Protein AF-A0A522UQ78-F1 (afdb_monomer)

Secondary structure (DSSP, 8-state):
-HHHHHHHHHHHHHHHHHHHTTSSEEEEEEE-TTSPEEEEEEEHHHHHHHHHHHHHHHHHHHHHHHHHHHHHHHHHHHHHHHHHHHHHHHHHHHHHHHHHHHHHHHHHHHHHHHHHHHHTTTHHHHHHHHSS---------------

Structure (mmCIF, N/CA/C/O backbone):
data_AF-A0A522UQ78-F1
#
_entry.id   AF-A0A522UQ78-F1
#
loop_
_atom_site.group_PDB
_atom_site.id
_atom_site.type_symbol
_atom_site.label_atom_id
_atom_site.label_alt_id
_atom_site.label_comp_id
_atom_site.label_asym_id
_atom_site.label_entity_id
_atom_site.label_seq_id
_atom_site.pdbx_PDB_ins_code
_atom_site.Cartn_x
_atom_site.Cartn_y
_atom_site.Cartn_z
_atom_site.occupancy
_atom_site.B_iso_or_equiv
_atom_site.auth_seq_id
_atom_site.auth_comp_id
_atom_site.auth_asym_id
_atom_site.auth_atom_id
_atom_site.pdbx_PDB_model_num
ATOM 1 N N . MET A 1 1 ? 17.884 27.390 -7.243 1.00 61.00 1 MET A N 1
ATOM 2 C CA . MET A 1 1 ? 17.919 27.488 -8.727 1.00 61.00 1 MET A CA 1
ATOM 3 C C . MET A 1 1 ? 19.237 27.032 -9.379 1.00 61.00 1 MET A C 1
ATOM 5 O O . MET A 1 1 ? 19.204 26.612 -10.528 1.00 61.00 1 MET A O 1
ATOM 9 N N . GLN A 1 2 ? 20.389 27.053 -8.693 1.00 69.00 2 GLN A N 1
ATOM 10 C CA . GLN A 1 2 ? 21.684 26.655 -9.286 1.00 69.00 2 GLN A CA 1
ATOM 11 C C . GLN A 1 2 ? 21.831 25.139 -9.552 1.00 69.00 2 GLN A C 1
ATOM 13 O O . GLN A 1 2 ? 22.419 24.750 -10.559 1.00 69.00 2 GLN A O 1
ATOM 18 N N . MET A 1 3 ? 21.241 24.288 -8.702 1.00 68.81 3 MET A N 1
ATOM 19 C CA . MET A 1 3 ? 21.203 22.824 -8.885 1.00 68.81 3 MET A CA 1
ATOM 20 C C . MET A 1 3 ? 20.495 22.410 -10.187 1.00 68.81 3 MET A C 1
ATOM 22 O O . MET A 1 3 ? 21.019 21.595 -10.940 1.00 68.81 3 MET A O 1
ATOM 26 N N . LEU A 1 4 ? 19.355 23.039 -10.506 1.00 74.69 4 LEU A N 1
ATOM 27 C CA . LEU A 1 4 ? 18.611 22.75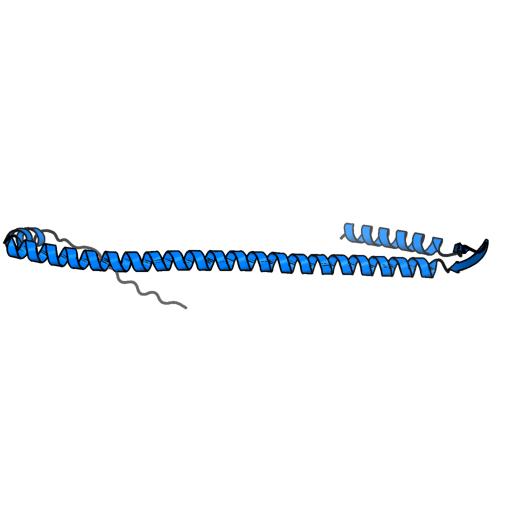3 -11.738 1.00 74.69 4 LEU A CA 1
ATOM 28 C C . LEU A 1 4 ? 19.424 23.115 -12.992 1.00 74.69 4 LEU A C 1
ATOM 30 O O . LEU A 1 4 ? 19.488 22.332 -13.932 1.00 74.69 4 LEU A O 1
ATOM 34 N N . ARG A 1 5 ? 20.110 24.269 -12.991 1.00 75.88 5 ARG A N 1
ATOM 35 C CA . ARG A 1 5 ? 20.977 24.684 -14.111 1.00 75.88 5 ARG A CA 1
ATOM 36 C C . ARG A 1 5 ? 22.130 23.709 -14.354 1.00 75.88 5 ARG A C 1
ATOM 38 O O . ARG A 1 5 ? 22.433 23.428 -15.509 1.00 75.88 5 ARG A O 1
ATOM 45 N N . ARG A 1 6 ? 22.746 23.170 -13.294 1.00 74.62 6 ARG A N 1
ATOM 46 C CA . ARG A 1 6 ? 23.807 22.154 -13.419 1.00 74.62 6 ARG A CA 1
ATOM 47 C C . ARG A 1 6 ? 23.286 20.846 -14.011 1.00 74.62 6 ARG A C 1
ATOM 49 O O . ARG A 1 6 ? 23.949 20.285 -14.876 1.00 74.62 6 ARG A O 1
ATOM 56 N N . LEU A 1 7 ? 22.093 20.407 -13.608 1.00 77.88 7 LEU A N 1
ATOM 57 C CA . LEU A 1 7 ? 21.449 19.219 -14.177 1.00 77.88 7 LEU A CA 1
ATOM 58 C C . LEU A 1 7 ? 21.120 19.404 -15.664 1.00 77.88 7 LEU A C 1
ATOM 60 O O . LEU A 1 7 ? 21.446 18.537 -16.468 1.00 77.88 7 LEU A O 1
ATOM 64 N N . PHE A 1 8 ? 20.566 20.556 -16.051 1.00 77.38 8 PHE A N 1
ATOM 65 C CA . PHE A 1 8 ? 20.275 20.863 -17.455 1.00 77.38 8 PHE A CA 1
ATOM 66 C C . PHE A 1 8 ? 21.537 20.964 -18.320 1.00 77.38 8 PHE A C 1
ATOM 68 O O . PHE A 1 8 ? 21.542 20.471 -19.442 1.00 77.38 8 PHE A O 1
ATOM 75 N N . HIS A 1 9 ? 22.623 21.555 -17.813 1.00 75.62 9 HIS A N 1
ATOM 76 C CA . HIS A 1 9 ? 23.906 21.573 -18.524 1.00 75.62 9 HIS A CA 1
ATOM 77 C C . HIS A 1 9 ? 24.543 20.189 -18.634 1.00 75.62 9 HIS A C 1
ATOM 79 O O . HIS A 1 9 ? 25.062 19.852 -19.696 1.00 75.62 9 HIS A O 1
ATOM 85 N N . GLY A 1 10 ? 24.469 19.371 -17.581 1.00 75.75 10 GLY A N 1
ATOM 86 C CA . GLY A 1 10 ? 24.909 17.978 -17.635 1.00 75.75 10 GLY A CA 1
ATOM 87 C C . GLY A 1 10 ? 24.136 17.193 -18.693 1.00 75.75 10 GLY A C 1
ATOM 88 O O . GLY A 1 10 ? 24.744 16.532 -19.530 1.00 75.75 10 GLY A O 1
ATOM 89 N N . LEU A 1 11 ? 22.810 17.349 -18.722 1.00 77.56 11 LEU A N 1
ATOM 90 C CA . LEU A 1 11 ? 21.935 16.709 -19.702 1.00 77.56 11 LEU A CA 1
ATOM 91 C C . LEU A 1 11 ? 22.205 17.201 -21.133 1.00 77.56 11 LEU A C 1
ATOM 93 O O . LEU A 1 11 ? 22.210 16.402 -22.064 1.00 77.56 11 LEU A O 1
ATOM 97 N N . TRP A 1 12 ? 22.488 18.495 -21.310 1.00 75.88 12 TRP A N 1
ATOM 98 C CA . TRP A 1 12 ? 22.840 19.084 -22.604 1.00 75.88 12 TRP A CA 1
ATOM 99 C C . TRP A 1 12 ? 24.198 18.593 -23.118 1.00 75.88 12 TRP A C 1
ATOM 101 O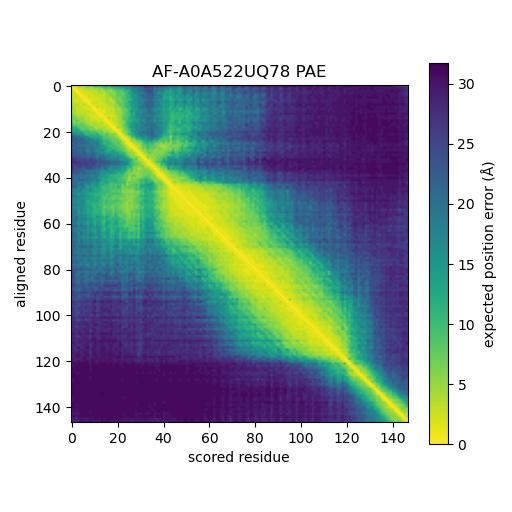 O . TRP A 1 12 ? 24.322 18.219 -24.283 1.00 75.88 12 TRP A O 1
ATOM 111 N N . MET A 1 13 ? 25.212 18.533 -22.251 1.00 74.88 13 MET A N 1
ATOM 112 C CA . MET A 1 13 ? 26.535 18.002 -22.594 1.00 74.88 13 MET A CA 1
ATOM 113 C C . MET A 1 13 ? 26.464 16.512 -22.925 1.00 74.88 13 MET A C 1
ATOM 115 O O . MET A 1 13 ? 27.043 16.089 -23.921 1.00 74.88 13 MET A O 1
ATOM 119 N N . LEU A 1 14 ? 25.691 15.734 -22.161 1.00 71.12 14 LEU A N 1
ATOM 120 C CA . LEU A 1 14 ? 25.405 14.330 -22.463 1.00 71.12 14 LEU A CA 1
ATOM 121 C C . LEU A 1 14 ? 24.679 14.182 -23.802 1.00 71.12 14 LEU A C 1
ATOM 123 O O . LEU A 1 14 ? 25.106 13.383 -24.625 1.00 71.12 14 LEU A O 1
ATOM 127 N N . GLY A 1 15 ? 23.644 14.981 -24.069 1.00 68.12 15 GLY A N 1
ATOM 128 C CA . GLY A 1 15 ? 22.923 14.970 -25.346 1.00 68.12 15 GLY A CA 1
ATOM 129 C C . GLY A 1 15 ? 23.786 15.385 -26.542 1.00 68.12 15 GLY A C 1
ATOM 130 O O . GLY A 1 15 ? 23.604 14.860 -27.638 1.00 68.12 15 GLY A O 1
ATOM 131 N N . SER A 1 16 ? 24.765 16.268 -26.333 1.00 68.38 16 SER A N 1
ATOM 132 C CA . SER A 1 16 ? 25.728 16.700 -27.353 1.00 68.38 16 SER A CA 1
ATOM 133 C C . SER A 1 16 ? 26.805 15.644 -27.632 1.00 68.38 16 SER A C 1
ATOM 135 O O . SER A 1 16 ? 27.055 15.324 -28.793 1.00 68.38 16 SER A O 1
ATOM 137 N N . LEU A 1 17 ? 27.385 15.027 -26.594 1.00 64.94 17 LEU A N 1
ATOM 138 C CA . LEU A 1 17 ? 28.342 13.911 -26.720 1.00 64.94 17 LEU A CA 1
ATOM 139 C C . LEU A 1 17 ? 27.673 12.696 -27.387 1.00 64.94 17 LEU A C 1
ATOM 141 O O . LEU A 1 17 ? 28.177 12.125 -28.353 1.00 64.94 17 LEU A O 1
ATOM 145 N N . ILE A 1 18 ? 26.471 12.426 -26.878 1.00 64.62 18 ILE A N 1
ATOM 146 C CA . ILE A 1 18 ? 25.274 11.892 -27.511 1.00 64.62 18 ILE A CA 1
ATOM 147 C C . ILE A 1 18 ? 25.283 11.934 -29.052 1.00 64.62 18 ILE A C 1
ATOM 149 O O . ILE A 1 18 ? 25.710 11.023 -29.762 1.00 64.62 18 ILE A O 1
ATOM 153 N N . GLY A 1 19 ? 24.868 13.119 -29.524 1.00 63.09 19 GLY A N 1
ATOM 154 C CA . GLY A 1 19 ? 24.778 13.640 -30.886 1.00 63.09 19 GLY A CA 1
ATOM 155 C C . GLY A 1 19 ? 26.031 13.462 -31.739 1.00 63.09 19 GLY A C 1
ATOM 156 O O . GLY A 1 19 ? 25.945 12.972 -32.867 1.00 63.09 19 GLY A O 1
ATOM 157 N N . ALA A 1 20 ? 27.190 13.838 -31.200 1.00 62.88 20 ALA A N 1
ATOM 158 C CA . ALA A 1 20 ? 28.475 13.797 -31.892 1.00 62.88 20 ALA A CA 1
ATOM 159 C C . ALA A 1 20 ? 28.920 12.358 -32.208 1.00 62.88 20 ALA A C 1
ATOM 161 O O . ALA A 1 20 ? 29.475 12.102 -33.277 1.00 62.88 20 ALA A O 1
ATOM 162 N N . GLY A 1 21 ? 28.597 11.395 -31.337 1.00 56.75 21 GLY A N 1
ATOM 163 C CA . GLY A 1 21 ? 28.871 9.973 -31.550 1.00 56.75 21 GLY A CA 1
ATOM 164 C C . GLY A 1 21 ? 27.996 9.303 -32.622 1.00 56.75 21 GLY A C 1
ATOM 165 O O . GLY A 1 21 ? 28.324 8.210 -33.082 1.00 56.75 21 GLY A O 1
ATOM 166 N N . PHE A 1 22 ? 26.898 9.914 -33.079 1.00 57.69 22 PHE A N 1
ATOM 167 C CA . PHE A 1 22 ? 25.956 9.276 -34.021 1.00 57.69 22 PHE A CA 1
ATOM 168 C C . PHE A 1 22 ? 26.358 9.286 -35.487 1.00 57.69 22 PHE A C 1
ATOM 170 O O . PHE A 1 22 ? 25.609 8.781 -36.32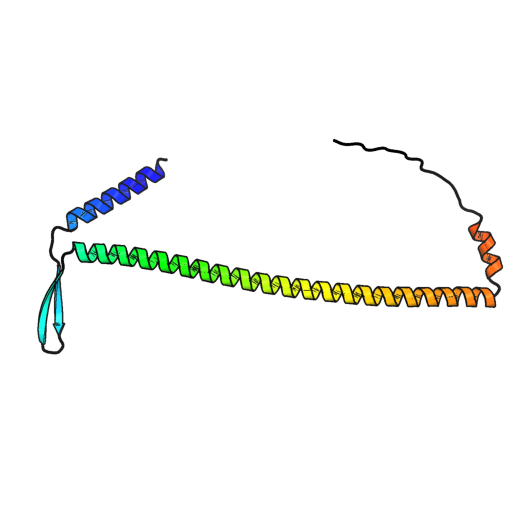5 1.00 57.69 22 PHE A O 1
ATOM 177 N N . ARG A 1 23 ? 27.513 9.847 -35.835 1.00 56.97 23 ARG A N 1
ATOM 178 C CA . ARG A 1 23 ? 27.945 9.979 -37.230 1.00 56.97 23 ARG A CA 1
ATOM 179 C C . ARG A 1 23 ? 28.582 8.699 -37.804 1.00 56.97 23 ARG A C 1
ATOM 181 O O . ARG A 1 23 ? 29.437 8.789 -38.673 1.00 56.97 23 ARG A O 1
ATOM 188 N N . GLY A 1 24 ? 28.169 7.521 -37.326 1.00 58.81 24 GLY A N 1
ATOM 189 C CA . GLY A 1 24 ? 28.700 6.216 -37.737 1.00 58.81 2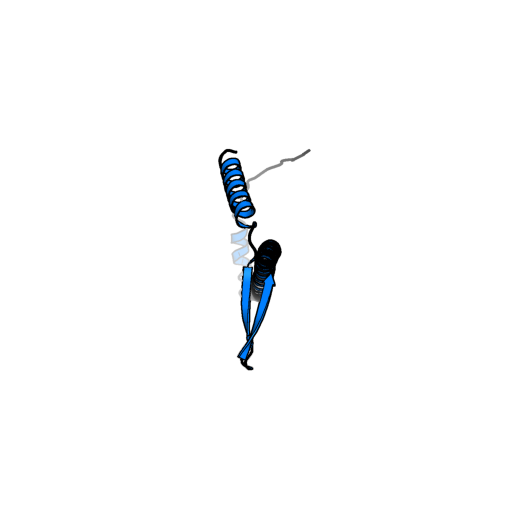4 GLY A CA 1
ATOM 190 C C . GLY A 1 24 ? 27.617 5.141 -37.879 1.00 58.81 24 GLY A C 1
ATOM 191 O O . GLY A 1 24 ? 26.587 5.188 -37.203 1.00 58.81 24 GLY A O 1
ATOM 192 N N . VAL A 1 25 ? 27.858 4.178 -38.770 1.00 61.25 25 VAL A N 1
ATOM 193 C CA . VAL A 1 25 ? 27.008 3.000 -39.013 1.00 61.25 25 VAL A CA 1
ATOM 194 C C . VAL A 1 25 ? 27.545 1.830 -38.189 1.00 61.25 25 VAL A C 1
ATOM 196 O O . VAL A 1 25 ? 28.753 1.605 -38.167 1.00 61.25 25 VAL A O 1
ATOM 199 N N . ILE A 1 26 ? 26.666 1.098 -37.499 1.00 63.97 26 ILE A N 1
ATOM 200 C CA . ILE A 1 26 ? 27.047 -0.112 -36.759 1.00 63.97 26 ILE A CA 1
ATOM 201 C C . ILE A 1 26 ? 26.694 -1.314 -37.632 1.00 63.97 26 ILE A C 1
ATOM 203 O O . ILE A 1 26 ? 25.540 -1.478 -38.030 1.00 63.97 26 ILE A O 1
ATOM 207 N N . THR A 1 27 ? 27.699 -2.135 -37.932 1.00 62.09 27 THR A N 1
ATOM 20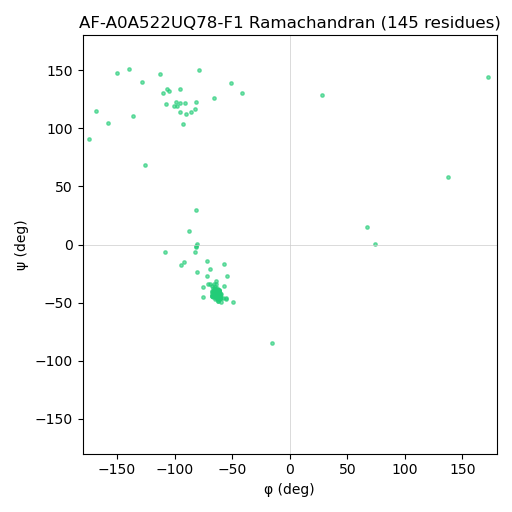8 C CA . THR A 1 27 ? 27.515 -3.391 -38.666 1.00 62.09 27 THR A CA 1
ATOM 209 C C . THR A 1 27 ? 27.394 -4.510 -37.646 1.00 62.09 27 THR A C 1
ATOM 211 O O . THR A 1 27 ? 28.346 -4.782 -36.917 1.00 62.09 27 THR A O 1
ATOM 214 N N . ILE A 1 28 ? 26.226 -5.139 -37.570 1.00 66.00 28 ILE A N 1
ATOM 215 C CA . ILE A 1 28 ? 26.016 -6.323 -36.737 1.00 66.00 28 ILE A CA 1
ATOM 216 C C . ILE A 1 28 ? 26.148 -7.536 -37.656 1.00 66.00 28 ILE A C 1
ATOM 218 O O . ILE A 1 28 ? 25.402 -7.666 -38.628 1.00 66.00 28 ILE A O 1
ATOM 222 N N . MET A 1 29 ? 27.122 -8.400 -37.372 1.00 63.50 29 MET A N 1
ATOM 223 C CA . MET A 1 29 ? 27.257 -9.687 -38.051 1.00 63.50 29 MET A CA 1
ATOM 224 C C . MET A 1 29 ? 26.473 -10.732 -37.266 1.00 63.50 29 MET A C 1
ATOM 226 O O . MET A 1 29 ? 26.846 -11.071 -36.144 1.00 63.50 29 MET A O 1
ATOM 230 N N . ALA A 1 30 ? 25.390 -11.235 -37.850 1.00 72.25 30 ALA A N 1
ATOM 231 C CA . ALA A 1 30 ? 24.694 -12.398 -37.323 1.00 72.25 30 ALA A CA 1
ATOM 232 C C . ALA A 1 30 ? 25.214 -13.645 -38.050 1.00 72.25 30 ALA A C 1
ATOM 234 O O . ALA A 1 30 ? 25.159 -13.730 -39.282 1.00 72.25 30 ALA A O 1
ATOM 235 N N . PHE A 1 31 ? 25.743 -14.600 -37.285 1.00 60.84 31 PHE A N 1
ATOM 236 C CA . PHE A 1 31 ? 26.087 -15.923 -37.791 1.00 60.84 31 PHE A CA 1
ATOM 237 C C . PHE A 1 31 ? 24.842 -16.797 -37.720 1.00 60.84 31 PHE A C 1
ATOM 239 O O . PHE A 1 31 ? 24.333 -17.080 -36.639 1.00 60.84 31 PHE A O 1
ATOM 246 N N . THR A 1 32 ? 24.332 -17.190 -38.883 1.00 68.38 32 THR A N 1
ATOM 247 C CA . THR A 1 32 ? 23.267 -18.192 -38.959 1.00 68.38 32 THR A CA 1
ATOM 248 C C . THR A 1 32 ? 23.879 -19.584 -38.786 1.00 68.38 32 THR A C 1
ATOM 250 O O . THR A 1 32 ? 25.024 -19.803 -39.188 1.00 68.38 32 THR A O 1
ATOM 253 N N . GLU A 1 33 ? 23.128 -20.537 -38.226 1.00 63.16 33 GLU A N 1
ATOM 254 C CA . GLU A 1 33 ? 23.597 -21.919 -37.999 1.00 63.16 33 GLU A CA 1
ATOM 255 C C . GLU A 1 33 ? 24.068 -22.627 -39.290 1.00 63.16 33 GLU A C 1
ATOM 257 O O . GLU A 1 33 ? 24.828 -23.586 -39.229 1.00 63.16 33 GLU A O 1
ATOM 262 N N . GLY A 1 34 ? 23.701 -22.114 -40.473 1.00 64.88 34 GLY A N 1
ATOM 263 C CA . GLY A 1 34 ? 24.159 -22.598 -41.781 1.00 64.88 34 GLY A CA 1
ATOM 264 C C . GLY A 1 34 ? 25.474 -21.992 -42.299 1.00 64.88 34 GLY A C 1
ATOM 265 O O . GLY A 1 34 ? 25.762 -22.115 -43.488 1.00 64.88 34 GLY A O 1
ATOM 266 N N . GLY A 1 35 ? 26.246 -21.270 -41.477 1.00 60.78 35 GLY A N 1
ATOM 267 C CA . GLY A 1 35 ? 27.551 -20.702 -41.861 1.00 60.78 35 GLY A CA 1
ATOM 268 C C . GLY A 1 35 ? 27.490 -19.478 -42.787 1.00 60.78 35 GLY A C 1
ATOM 269 O O . GLY A 1 35 ? 28.527 -18.915 -43.136 1.00 60.78 35 GLY A O 1
ATOM 270 N N . ARG A 1 36 ? 26.290 -19.016 -43.164 1.00 51.19 36 ARG A N 1
ATOM 271 C CA . ARG A 1 36 ? 26.104 -17.738 -43.865 1.00 51.19 36 ARG A CA 1
ATOM 272 C C . ARG A 1 36 ? 26.116 -16.592 -42.861 1.00 51.19 36 ARG A C 1
ATOM 274 O O . ARG A 1 36 ? 25.297 -16.559 -41.940 1.00 51.19 36 ARG A O 1
ATOM 281 N N . THR A 1 37 ? 27.031 -15.650 -43.065 1.00 63.12 37 THR A N 1
ATOM 282 C CA . THR A 1 37 ? 27.073 -14.378 -42.346 1.00 63.12 37 THR A CA 1
ATOM 283 C C . THR A 1 37 ? 26.102 -13.407 -43.002 1.00 63.12 37 THR A C 1
ATOM 285 O O . THR A 1 37 ? 26.251 -13.047 -44.169 1.00 63.12 37 THR A O 1
ATOM 288 N N . GLN A 1 38 ? 25.081 -12.982 -42.261 1.00 63.78 38 GLN A N 1
ATOM 289 C CA . GLN A 1 38 ? 24.197 -11.913 -42.709 1.00 63.78 38 GLN A CA 1
ATOM 290 C C . GLN A 1 38 ? 24.617 -10.622 -42.010 1.00 63.78 38 GLN A C 1
ATOM 292 O O . GLN A 1 38 ? 24.649 -10.540 -40.780 1.00 63.78 38 GLN A O 1
ATOM 297 N N . GLN A 1 39 ? 25.011 -9.629 -42.807 1.00 65.69 39 GLN A N 1
ATOM 298 C CA . GLN A 1 39 ? 25.406 -8.317 -42.310 1.00 65.69 39 GLN A CA 1
ATOM 299 C C . GLN A 1 39 ? 24.181 -7.409 -42.278 1.00 65.69 39 GLN A C 1
ATOM 301 O O . GLN A 1 39 ? 23.544 -7.179 -43.306 1.00 65.69 39 GLN A O 1
ATOM 306 N N . PHE A 1 40 ? 23.863 -6.881 -41.099 1.00 68.38 40 PHE A N 1
ATOM 307 C CA . PHE A 1 40 ? 22.818 -5.881 -40.931 1.00 68.38 40 PHE A CA 1
ATOM 308 C C . PHE A 1 40 ? 23.458 -4.527 -40.643 1.00 68.38 40 PHE A C 1
ATOM 310 O O . PHE A 1 40 ? 24.182 -4.358 -39.657 1.00 68.38 40 PHE A O 1
ATOM 317 N N . TYR A 1 41 ? 23.175 -3.555 -41.508 1.00 62.81 41 TYR A N 1
ATOM 318 C CA . TYR A 1 41 ? 23.562 -2.164 -41.306 1.00 62.81 41 TYR A CA 1
ATOM 319 C C . TYR A 1 41 ? 22.416 -1.436 -40.617 1.00 62.81 41 TYR A C 1
ATOM 321 O O . TYR A 1 41 ? 21.404 -1.111 -41.236 1.00 62.81 41 TYR A O 1
ATOM 329 N N . LEU A 1 42 ? 22.568 -1.182 -39.321 1.00 66.56 42 LEU A N 1
ATOM 330 C CA . LEU A 1 42 ? 21.595 -0.418 -38.550 1.00 66.56 42 LEU A CA 1
ATOM 331 C C . LEU A 1 42 ? 22.143 0.980 -38.288 1.00 66.56 42 LEU A C 1
ATOM 333 O O . LEU A 1 42 ? 23.287 1.178 -37.867 1.00 66.56 42 LEU A O 1
ATOM 337 N N . SER A 1 43 ? 21.305 1.984 -38.544 1.00 72.62 43 SER A N 1
ATOM 338 C CA . SER A 1 43 ? 21.651 3.363 -38.224 1.00 72.62 43 SER A CA 1
ATOM 339 C C . SER A 1 43 ? 21.750 3.507 -36.710 1.00 72.62 43 SER A C 1
ATOM 341 O O . SER A 1 43 ? 20.790 3.221 -35.992 1.00 72.62 43 SER A O 1
ATOM 343 N N . ARG A 1 44 ? 22.879 4.015 -36.206 1.00 72.06 44 ARG A N 1
ATOM 344 C CA . ARG A 1 44 ? 23.101 4.231 -34.766 1.00 72.06 44 ARG A CA 1
ATOM 345 C C . ARG A 1 44 ? 21.998 5.090 -34.126 1.00 72.06 44 ARG A C 1
ATOM 347 O O . ARG A 1 44 ? 21.684 4.910 -32.954 1.00 72.06 44 ARG A O 1
ATOM 354 N N . ARG A 1 45 ? 21.348 5.956 -34.918 1.00 75.31 45 ARG A N 1
ATOM 355 C CA . ARG A 1 45 ? 20.178 6.754 -34.510 1.00 75.31 45 ARG A CA 1
ATOM 356 C C . ARG A 1 45 ? 18.989 5.883 -34.105 1.00 75.31 45 ARG A C 1
ATOM 358 O O . ARG A 1 45 ? 18.370 6.146 -33.083 1.00 75.31 45 ARG A O 1
ATOM 365 N N . THR A 1 46 ? 18.700 4.832 -34.872 1.00 79.62 46 THR A N 1
ATOM 366 C CA . THR A 1 46 ? 17.583 3.916 -34.584 1.00 79.62 46 THR A CA 1
ATOM 367 C C . THR A 1 46 ? 17.813 3.129 -33.297 1.00 79.62 46 THR A C 1
ATOM 369 O O . THR A 1 46 ? 16.890 2.985 -32.504 1.00 79.62 46 THR A O 1
ATOM 372 N N . ILE A 1 47 ? 19.060 2.726 -33.029 1.00 81.19 47 ILE A N 1
ATOM 373 C CA . ILE A 1 47 ? 19.433 2.006 -31.804 1.00 81.19 47 ILE A CA 1
ATOM 374 C C . ILE A 1 47 ? 19.231 2.887 -30.572 1.00 81.19 47 ILE A C 1
ATOM 376 O O . ILE A 1 47 ? 18.678 2.431 -29.575 1.00 81.19 47 ILE A O 1
ATOM 380 N N . VAL A 1 48 ? 19.632 4.160 -30.623 1.00 81.38 48 VAL A N 1
ATOM 381 C CA . VAL A 1 48 ? 19.447 5.030 -29.454 1.00 81.38 48 VAL A CA 1
ATOM 382 C C . VAL A 1 48 ? 18.006 5.479 -29.286 1.00 81.38 48 VAL A C 1
ATOM 384 O O . VAL A 1 48 ? 17.537 5.495 -28.154 1.00 81.38 48 VAL A O 1
ATOM 387 N N . LEU A 1 49 ? 17.269 5.753 -30.364 1.00 83.75 49 LEU A N 1
ATOM 388 C CA . LEU A 1 49 ? 15.826 5.984 -30.250 1.00 83.75 49 LEU A CA 1
ATOM 389 C C . LEU A 1 49 ? 15.130 4.775 -29.612 1.00 83.75 49 LEU A C 1
ATOM 391 O O . LEU A 1 49 ? 14.390 4.943 -28.648 1.00 83.75 49 LEU A O 1
ATOM 395 N N . SER A 1 50 ? 15.451 3.562 -30.070 1.00 85.06 50 SER A N 1
ATOM 396 C CA . SER A 1 50 ? 14.990 2.312 -29.459 1.00 85.06 50 SER A CA 1
ATOM 397 C C . SER A 1 50 ? 15.355 2.240 -27.976 1.00 85.06 50 SER A C 1
ATOM 399 O O . SER A 1 50 ? 14.503 1.931 -27.154 1.00 85.06 50 SER A O 1
ATOM 401 N N . CYS A 1 51 ? 16.597 2.560 -27.607 1.00 85.06 51 CYS A N 1
ATOM 402 C CA . CYS A 1 51 ? 17.053 2.521 -26.218 1.00 85.06 51 CYS A CA 1
ATOM 403 C C . CYS A 1 51 ? 16.327 3.542 -25.328 1.00 85.06 51 CYS A C 1
ATOM 405 O O . CYS A 1 51 ? 15.962 3.218 -24.202 1.00 85.06 51 CYS A O 1
ATOM 407 N N . ILE A 1 52 ? 16.090 4.761 -25.823 1.00 87.62 52 ILE A N 1
ATOM 408 C CA . ILE A 1 52 ? 15.341 5.801 -25.103 1.00 87.62 52 ILE A CA 1
ATOM 409 C C . ILE A 1 52 ? 13.898 5.348 -24.883 1.00 87.62 52 ILE A C 1
ATOM 411 O O . ILE A 1 52 ? 13.386 5.457 -23.770 1.00 87.62 52 ILE A O 1
ATOM 415 N N . VAL A 1 53 ? 13.259 4.799 -25.919 1.00 91.19 53 VAL A N 1
ATOM 416 C CA . VAL A 1 53 ? 11.905 4.241 -25.817 1.00 91.19 53 VAL A CA 1
ATOM 417 C C . VAL A 1 53 ? 11.876 3.095 -24.805 1.00 91.19 53 VAL A C 1
ATOM 419 O O . VAL A 1 53 ? 11.002 3.078 -23.941 1.00 91.19 53 VAL A O 1
ATOM 422 N N . LEU A 1 54 ? 12.858 2.189 -24.839 1.00 90.81 54 LEU A N 1
ATOM 423 C CA . LEU A 1 54 ? 12.955 1.071 -23.898 1.00 90.81 54 LEU A CA 1
ATOM 424 C C . LEU A 1 54 ? 13.097 1.552 -22.449 1.00 90.81 54 LEU A C 1
ATOM 426 O O . LEU A 1 54 ? 12.426 1.037 -21.557 1.00 90.81 54 LEU A O 1
ATOM 430 N N . LEU A 1 55 ? 13.939 2.561 -22.211 1.00 92.88 55 LEU A N 1
ATOM 431 C CA . LEU A 1 55 ? 14.118 3.161 -20.888 1.00 92.88 55 LEU A CA 1
ATOM 432 C C . LEU A 1 55 ? 12.832 3.827 -20.400 1.00 92.88 55 LEU A C 1
ATOM 434 O O . LEU A 1 55 ? 12.449 3.627 -19.250 1.00 92.88 55 LEU A O 1
ATOM 438 N N . GLY A 1 56 ? 12.140 4.565 -21.272 1.00 92.25 56 GLY A N 1
ATOM 439 C CA . GLY A 1 56 ? 10.851 5.178 -20.957 1.00 92.25 56 GLY A CA 1
ATOM 440 C C . GLY A 1 56 ? 9.789 4.140 -20.591 1.00 92.25 56 GLY A C 1
ATOM 441 O O . GLY A 1 56 ? 9.121 4.280 -19.569 1.00 92.25 56 GLY A O 1
ATOM 442 N N . LEU A 1 57 ? 9.684 3.063 -21.374 1.00 92.38 57 LEU A N 1
ATOM 443 C CA . LEU A 1 57 ? 8.766 1.954 -21.102 1.00 92.38 57 LEU A CA 1
ATOM 444 C C . LEU A 1 57 ? 9.108 1.237 -19.794 1.00 92.38 57 LEU A C 1
ATOM 446 O O . LEU A 1 57 ? 8.215 0.959 -18.999 1.00 92.38 57 LEU A O 1
ATOM 450 N N . THR A 1 58 ? 10.391 0.986 -19.533 1.00 91.94 58 THR A N 1
ATOM 451 C CA . THR A 1 58 ? 10.839 0.326 -18.298 1.00 91.94 58 THR A CA 1
ATOM 452 C C . THR A 1 58 ? 10.530 1.197 -17.081 1.00 91.94 58 THR A C 1
ATOM 454 O O . THR A 1 58 ? 9.928 0.726 -16.116 1.00 91.94 58 THR A O 1
ATOM 457 N N . ALA A 1 59 ? 10.858 2.490 -17.142 1.00 92.00 59 ALA A N 1
ATOM 458 C CA . ALA A 1 59 ? 10.545 3.440 -16.081 1.00 92.00 59 ALA A CA 1
ATOM 459 C C . ALA A 1 59 ? 9.028 3.527 -15.840 1.00 92.00 59 ALA A C 1
ATOM 461 O O . ALA A 1 59 ? 8.577 3.349 -14.710 1.00 92.00 59 ALA A O 1
ATOM 462 N N . GLY A 1 60 ? 8.224 3.696 -16.894 1.00 90.75 60 GLY A N 1
ATOM 463 C CA . GLY A 1 60 ? 6.762 3.729 -16.786 1.00 90.75 60 GLY A CA 1
ATOM 464 C C . GLY A 1 60 ? 6.175 2.439 -16.200 1.00 90.75 60 GLY A C 1
ATOM 465 O O . GLY A 1 60 ? 5.316 2.489 -15.316 1.00 90.75 60 GLY A O 1
ATOM 466 N N . SER A 1 61 ? 6.686 1.281 -16.624 1.00 91.94 61 SER A N 1
ATOM 467 C CA . SER A 1 61 ? 6.267 -0.025 -16.109 1.00 91.94 61 SER A CA 1
ATOM 468 C C . SER A 1 61 ? 6.582 -0.174 -14.622 1.00 91.94 61 SER A C 1
ATOM 470 O O . SER A 1 61 ? 5.722 -0.605 -13.858 1.00 91.94 61 SER A O 1
ATOM 472 N N . THR A 1 62 ? 7.787 0.203 -14.188 1.00 91.88 62 THR A N 1
ATOM 473 C CA . THR A 1 62 ? 8.174 0.106 -12.769 1.00 91.88 62 THR A CA 1
ATOM 474 C C . THR A 1 62 ? 7.314 0.998 -11.877 1.00 91.88 62 THR A C 1
ATOM 476 O O . THR A 1 62 ? 6.838 0.534 -10.844 1.00 91.88 62 THR A O 1
ATOM 479 N N . VAL A 1 63 ? 7.029 2.237 -12.292 1.00 91.94 63 VAL A N 1
ATOM 480 C CA . VAL A 1 63 ? 6.153 3.155 -11.543 1.00 91.94 63 VAL A CA 1
ATOM 481 C C . VAL A 1 63 ? 4.736 2.594 -11.428 1.00 91.94 63 VAL A C 1
ATOM 483 O O . VAL A 1 63 ? 4.155 2.600 -10.344 1.00 91.94 63 VAL A O 1
ATOM 486 N N . THR A 1 64 ? 4.193 2.065 -12.525 1.00 91.31 64 THR A N 1
ATOM 487 C CA . THR A 1 64 ? 2.844 1.479 -12.542 1.00 91.31 64 THR A CA 1
ATOM 488 C C . THR A 1 64 ? 2.757 0.265 -11.617 1.00 91.31 64 THR A C 1
ATOM 490 O O . THR A 1 64 ? 1.810 0.146 -10.840 1.00 91.31 64 THR A O 1
ATOM 493 N N . LEU A 1 65 ? 3.771 -0.604 -11.648 1.00 91.38 65 LEU A N 1
ATOM 494 C CA . LEU A 1 65 ? 3.842 -1.786 -10.794 1.00 91.38 65 LEU A CA 1
ATOM 495 C C . LEU A 1 65 ? 3.927 -1.405 -9.311 1.00 91.38 65 LEU A C 1
ATOM 497 O O . LEU A 1 65 ? 3.187 -1.946 -8.493 1.00 91.38 65 LEU A O 1
ATOM 501 N N . LEU A 1 66 ? 4.784 -0.441 -8.964 1.00 90.69 66 LEU A N 1
ATOM 502 C CA . LEU A 1 66 ? 4.921 0.048 -7.591 1.00 90.69 66 LEU A CA 1
ATOM 503 C C . LEU A 1 66 ? 3.614 0.647 -7.068 1.00 90.69 66 LEU A C 1
ATOM 505 O O . LEU A 1 66 ? 3.221 0.358 -5.940 1.00 90.69 66 LEU A O 1
ATOM 509 N N . ASN A 1 67 ? 2.917 1.432 -7.892 1.00 89.31 67 ASN A N 1
ATOM 510 C CA . ASN A 1 67 ? 1.637 2.022 -7.514 1.00 89.31 67 ASN A CA 1
ATOM 511 C C . ASN A 1 67 ? 0.563 0.946 -7.273 1.00 89.31 67 ASN A C 1
ATOM 513 O O . ASN A 1 67 ? -0.182 1.008 -6.296 1.00 89.31 67 ASN A O 1
ATOM 517 N N . LEU A 1 68 ? 0.524 -0.091 -8.115 1.00 88.44 68 LEU A N 1
ATOM 518 C CA . LEU A 1 68 ? -0.397 -1.215 -7.945 1.00 88.44 68 LEU A CA 1
ATOM 519 C C . LEU A 1 68 ? -0.125 -1.983 -6.641 1.00 88.44 68 LEU A C 1
ATOM 521 O O . LEU A 1 68 ? -1.056 -2.287 -5.894 1.00 88.44 68 LEU A O 1
ATOM 525 N N . VAL A 1 69 ? 1.148 -2.256 -6.340 1.00 87.69 69 VAL A N 1
ATOM 526 C CA . VAL A 1 69 ? 1.564 -2.934 -5.101 1.00 87.69 69 VAL A CA 1
ATOM 527 C C . VAL A 1 69 ? 1.212 -2.098 -3.871 1.00 87.69 69 VAL A C 1
ATOM 529 O O . VAL A 1 69 ? 0.691 -2.636 -2.895 1.00 87.69 69 VAL A O 1
ATOM 532 N N . GLN A 1 70 ? 1.436 -0.783 -3.915 1.00 86.06 70 GLN A N 1
ATOM 533 C CA . GLN A 1 70 ? 1.039 0.115 -2.831 1.00 86.06 70 GLN A CA 1
ATOM 534 C C . GLN A 1 70 ? -0.475 0.094 -2.613 1.00 86.06 70 GLN A C 1
ATOM 536 O O . GLN A 1 70 ? -0.917 -0.063 -1.476 1.00 86.06 70 GLN A O 1
ATOM 541 N N . GLY A 1 71 ? -1.272 0.174 -3.681 1.00 85.38 71 GLY A N 1
ATOM 542 C CA . GLY A 1 71 ? -2.730 0.075 -3.595 1.00 85.38 71 GLY A CA 1
ATOM 543 C C . GLY A 1 71 ? -3.193 -1.214 -2.908 1.00 85.38 71 GLY A C 1
ATOM 544 O O . GLY A 1 71 ? -4.008 -1.166 -1.986 1.00 85.38 71 GLY A O 1
ATOM 545 N N . GLN A 1 72 ? -2.611 -2.356 -3.283 1.00 84.75 72 GLN A N 1
ATOM 546 C CA . GLN A 1 72 ? -2.899 -3.656 -2.661 1.00 84.75 72 GLN A CA 1
ATOM 547 C C . GLN A 1 72 ? -2.490 -3.713 -1.182 1.00 84.75 72 GLN A C 1
ATOM 549 O O . GLN A 1 72 ? -3.225 -4.246 -0.344 1.00 84.75 72 GLN A O 1
ATOM 554 N N . TYR A 1 73 ? -1.344 -3.128 -0.835 1.00 89.81 73 TYR A N 1
ATOM 555 C CA . TYR A 1 73 ? -0.884 -3.040 0.548 1.00 89.81 73 TYR A CA 1
ATOM 556 C C . TYR A 1 73 ? -1.850 -2.223 1.417 1.00 89.81 73 TYR A C 1
ATOM 558 O O . TYR A 1 73 ? -2.273 -2.685 2.480 1.00 89.81 73 TYR A O 1
ATOM 566 N N . TYR A 1 74 ? -2.252 -1.036 0.953 1.00 86.81 74 TYR A N 1
ATOM 567 C CA . TYR A 1 74 ? -3.208 -0.194 1.674 1.00 86.81 74 TYR A CA 1
ATOM 568 C C . TYR A 1 74 ? -4.570 -0.869 1.818 1.00 86.81 74 TYR A C 1
ATOM 570 O O . TYR A 1 74 ? -5.162 -0.811 2.895 1.00 86.81 74 TYR A O 1
ATOM 578 N N . PHE A 1 75 ? -5.039 -1.557 0.778 1.00 87.94 75 PHE A N 1
ATOM 579 C CA . PHE A 1 75 ? -6.295 -2.297 0.822 1.00 87.94 75 PHE A CA 1
ATOM 580 C C . PHE A 1 75 ? -6.262 -3.426 1.860 1.00 87.94 75 PHE A C 1
ATOM 582 O O . PHE A 1 75 ? -7.154 -3.526 2.701 1.00 87.94 75 PHE A O 1
ATOM 589 N N . THR A 1 76 ? -5.193 -4.226 1.870 1.00 85.19 76 THR A N 1
ATOM 590 C CA . THR A 1 76 ? -5.020 -5.319 2.842 1.00 85.19 76 THR A CA 1
ATOM 591 C C . THR A 1 76 ? -4.954 -4.788 4.273 1.00 85.19 76 THR A C 1
ATOM 593 O O . THR A 1 76 ? -5.589 -5.334 5.178 1.00 85.19 76 THR A O 1
ATOM 596 N N . ARG A 1 77 ? -4.235 -3.681 4.487 1.00 91.00 77 ARG A N 1
ATOM 597 C CA . ARG A 1 77 ? -4.148 -3.024 5.795 1.00 91.00 77 ARG A CA 1
ATOM 598 C C . ARG A 1 77 ? -5.503 -2.491 6.259 1.00 91.00 77 ARG A C 1
ATOM 600 O O . ARG A 1 77 ? -5.837 -2.648 7.429 1.00 91.00 77 ARG A O 1
ATOM 607 N N . MET A 1 78 ? -6.287 -1.900 5.359 1.00 88.44 78 MET A N 1
ATOM 608 C CA . MET A 1 78 ? -7.641 -1.438 5.676 1.00 88.44 78 MET A CA 1
ATOM 609 C C . MET A 1 78 ? -8.563 -2.597 6.050 1.00 88.44 78 MET A C 1
ATOM 611 O O . MET A 1 78 ? -9.264 -2.499 7.050 1.00 88.44 78 MET A O 1
ATOM 615 N N . GLN A 1 79 ? -8.506 -3.723 5.332 1.00 90.94 79 GLN A N 1
ATOM 616 C CA . GLN A 1 79 ? -9.284 -4.909 5.702 1.00 90.94 79 GLN A CA 1
ATOM 617 C C . GLN A 1 79 ? -8.912 -5.450 7.083 1.00 90.94 79 GLN A C 1
ATOM 619 O O . GLN A 1 79 ? -9.786 -5.883 7.832 1.00 90.94 79 GLN A O 1
ATOM 624 N N . TYR A 1 80 ? -7.622 -5.447 7.425 1.00 89.75 80 TYR A N 1
ATOM 625 C CA . TYR A 1 80 ? -7.177 -5.860 8.752 1.00 89.75 80 TYR A CA 1
ATOM 626 C C . TYR A 1 80 ? -7.748 -4.938 9.837 1.00 89.75 80 TYR A C 1
ATOM 628 O O . TYR A 1 80 ? -8.360 -5.420 10.787 1.00 89.75 80 TYR A O 1
ATOM 636 N N . LEU A 1 81 ? -7.628 -3.620 9.645 1.00 90.38 81 LEU A N 1
ATOM 637 C CA . LEU A 1 81 ? -8.169 -2.623 10.571 1.00 90.38 81 LEU A CA 1
ATOM 638 C C . LEU A 1 81 ? -9.694 -2.726 10.706 1.00 90.38 81 LEU A C 1
ATOM 640 O O . LEU A 1 81 ? -10.222 -2.608 11.806 1.00 90.38 81 LEU A O 1
ATOM 644 N N . GLU A 1 82 ? -10.414 -2.990 9.616 1.00 92.62 82 GLU A N 1
ATOM 645 C CA . GLU A 1 82 ? -11.867 -3.175 9.641 1.00 92.62 82 GLU A CA 1
ATOM 646 C C . GLU A 1 82 ? -12.270 -4.430 10.431 1.00 92.62 82 GLU A C 1
ATOM 648 O O . GLU A 1 82 ? -13.220 -4.392 11.217 1.00 92.62 82 GLU A O 1
ATOM 653 N N . ARG A 1 83 ? -11.532 -5.538 10.272 1.00 91.00 83 ARG A N 1
ATOM 654 C CA . ARG A 1 83 ? -11.759 -6.762 11.058 1.00 91.00 83 ARG A CA 1
ATOM 655 C C . ARG A 1 83 ? -11.504 -6.534 12.541 1.00 91.00 83 ARG A C 1
ATOM 657 O O . ARG A 1 83 ? -12.314 -6.964 13.357 1.00 91.00 83 ARG A O 1
ATOM 664 N N . GLU A 1 84 ? -10.415 -5.856 12.880 1.00 90.50 84 GLU A N 1
ATOM 665 C CA . GLU A 1 84 ? -10.077 -5.533 14.266 1.00 90.50 84 GLU A CA 1
ATOM 666 C C . GLU A 1 84 ? -11.148 -4.636 14.903 1.00 90.50 84 GLU A C 1
ATOM 668 O O . GLU A 1 84 ? -11.618 -4.912 16.006 1.00 90.50 84 GLU A O 1
ATOM 673 N N . ASN A 1 85 ? -11.632 -3.629 14.171 1.00 90.19 85 ASN A N 1
ATOM 674 C CA . ASN A 1 85 ? -12.683 -2.731 14.645 1.00 90.19 85 ASN A CA 1
ATOM 675 C C . ASN A 1 85 ? -14.022 -3.466 14.859 1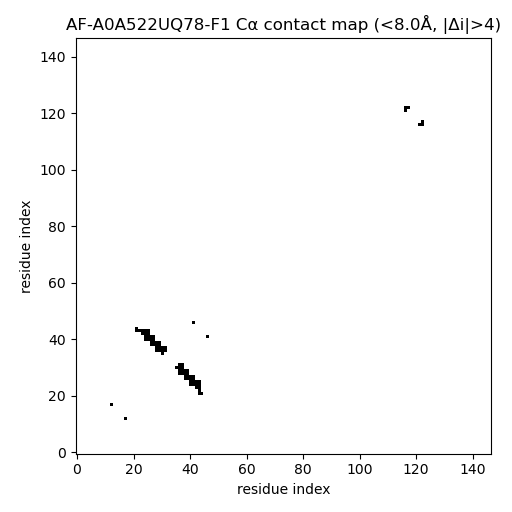.00 90.19 85 ASN A C 1
ATOM 677 O O . ASN A 1 85 ? -14.683 -3.291 15.886 1.00 90.19 85 ASN A O 1
ATOM 681 N N . ARG A 1 86 ? -14.394 -4.377 13.946 1.00 89.62 86 ARG A N 1
ATOM 682 C CA . ARG A 1 86 ? -15.563 -5.256 14.134 1.00 89.62 86 ARG A CA 1
ATOM 683 C C . ARG A 1 86 ? -15.418 -6.161 15.354 1.00 89.62 86 ARG A C 1
ATOM 685 O O . ARG A 1 86 ? -16.372 -6.292 16.117 1.00 89.62 86 ARG A O 1
ATOM 692 N N . ALA A 1 87 ? -14.245 -6.757 15.559 1.00 89.00 87 ALA A N 1
ATOM 693 C CA . ALA A 1 87 ? -13.988 -7.597 16.725 1.00 89.00 87 ALA A CA 1
ATOM 694 C C . ALA A 1 87 ? -14.127 -6.792 18.027 1.00 89.00 87 ALA A C 1
ATOM 696 O O . ALA A 1 87 ? -14.848 -7.210 18.933 1.00 89.00 87 ALA A O 1
ATOM 697 N N . MET A 1 88 ? -13.537 -5.598 18.092 1.00 88.75 88 MET A N 1
ATOM 698 C CA . MET A 1 88 ? -13.649 -4.716 19.256 1.00 88.75 88 MET A CA 1
ATOM 699 C C . MET A 1 88 ? -15.102 -4.314 19.535 1.00 88.75 88 MET A C 1
ATOM 701 O O . MET A 1 88 ? -15.552 -4.367 20.678 1.00 88.75 88 MET A O 1
ATOM 705 N N . THR A 1 89 ? -15.864 -4.001 18.487 1.00 87.69 89 THR A N 1
ATOM 706 C CA . THR A 1 89 ? -17.293 -3.679 18.602 1.00 87.69 89 THR A CA 1
ATOM 707 C C . THR A 1 89 ? -18.091 -4.861 19.162 1.00 87.69 89 THR A C 1
ATOM 709 O O . THR A 1 89 ? -18.921 -4.675 20.049 1.00 87.69 89 THR A O 1
ATOM 712 N N . SER A 1 90 ? -17.805 -6.087 18.712 1.00 85.31 90 SER A N 1
ATOM 713 C CA . SER A 1 90 ? -18.477 -7.291 19.222 1.00 85.31 90 SER A CA 1
ATOM 714 C C . SER A 1 90 ? -18.181 -7.560 20.703 1.00 85.31 90 SER A C 1
ATOM 716 O O . SER A 1 90 ? -19.077 -7.944 21.453 1.00 85.31 90 SER A O 1
ATOM 718 N N . LEU A 1 91 ? -16.950 -7.289 21.153 1.00 90.69 91 LEU A N 1
ATOM 719 C CA . LEU A 1 91 ? -16.571 -7.419 22.562 1.00 90.69 91 LEU A CA 1
ATOM 720 C C . LEU A 1 91 ? -17.290 -6.386 23.433 1.00 90.69 91 LEU A C 1
ATOM 722 O O . LEU A 1 91 ? -17.799 -6.733 24.498 1.00 90.69 91 LEU A O 1
ATOM 726 N N . LEU A 1 92 ? -17.378 -5.137 22.968 1.00 89.88 92 LEU A N 1
ATOM 727 C CA . LEU A 1 92 ? -18.116 -4.079 23.663 1.00 89.88 92 LEU A CA 1
ATOM 728 C C . LEU A 1 92 ? -19.608 -4.405 23.767 1.00 89.88 92 LEU A C 1
ATOM 730 O O . LEU A 1 92 ? -20.210 -4.194 24.818 1.00 89.88 92 LEU A O 1
ATOM 734 N N . GLN A 1 93 ? -20.199 -4.966 22.712 1.00 90.12 93 GLN A N 1
ATOM 735 C CA . GLN A 1 93 ? -21.591 -5.404 22.736 1.00 90.12 93 GLN A CA 1
ATOM 736 C C . GLN A 1 93 ? -21.813 -6.540 23.747 1.00 90.12 93 GLN A C 1
ATOM 738 O O . GLN A 1 93 ? -22.743 -6.467 24.548 1.00 90.12 93 GLN A O 1
ATOM 743 N N . GLY A 1 94 ? -20.920 -7.534 23.790 1.00 86.81 94 GLY A N 1
ATOM 744 C CA . GLY A 1 94 ? -20.985 -8.610 24.783 1.00 86.81 94 GLY A CA 1
ATOM 745 C C . GLY A 1 94 ? -20.855 -8.104 26.225 1.00 86.81 94 GLY A C 1
ATOM 746 O O . GLY A 1 94 ? -21.593 -8.541 27.108 1.00 86.81 94 GLY A O 1
ATOM 747 N N . GLN A 1 95 ? -19.974 -7.130 26.474 1.00 91.06 95 GLN A N 1
ATOM 748 C CA . GLN A 1 95 ? -19.859 -6.485 27.788 1.00 91.06 95 GLN A CA 1
ATOM 749 C C . GLN A 1 95 ? -21.115 -5.690 28.158 1.00 91.06 95 GLN A C 1
ATOM 751 O O . GLN A 1 95 ? -21.551 -5.734 29.309 1.00 91.06 95 GLN A O 1
ATOM 756 N N . ALA A 1 96 ? -21.723 -4.993 27.197 1.00 87.12 96 ALA A N 1
ATOM 757 C CA . ALA A 1 96 ? -22.969 -4.268 27.415 1.00 87.12 96 ALA A CA 1
ATOM 758 C C . ALA A 1 96 ? -24.121 -5.219 27.782 1.00 87.12 96 ALA A C 1
ATOM 760 O O . ALA A 1 96 ? -24.878 -4.941 28.715 1.00 87.12 96 ALA A O 1
ATOM 761 N N . GLU A 1 97 ? -24.220 -6.371 27.118 1.00 88.75 97 GLU A N 1
ATOM 762 C CA . GLU A 1 97 ? -25.202 -7.408 27.448 1.00 88.75 97 GLU A CA 1
ATOM 763 C C . GLU A 1 97 ? -24.970 -7.982 28.853 1.00 88.75 97 GLU A C 1
ATOM 765 O O . GLU A 1 97 ? -25.911 -8.078 29.645 1.00 88.75 97 GLU A O 1
ATOM 770 N N . GLN A 1 98 ? -23.721 -8.278 29.221 1.00 88.88 98 GLN A N 1
ATOM 771 C CA . GLN A 1 98 ? -23.381 -8.748 30.568 1.00 88.88 98 GLN A CA 1
ATOM 772 C C . GLN A 1 98 ? -23.712 -7.717 31.651 1.00 88.88 98 GLN A C 1
ATOM 774 O O . GLN A 1 98 ? -24.310 -8.069 32.669 1.00 88.88 98 GLN A O 1
ATOM 779 N N . LEU A 1 99 ? -23.387 -6.443 31.424 1.00 89.50 99 LEU A N 1
ATOM 780 C CA . LEU A 1 99 ? -23.735 -5.351 32.334 1.00 89.50 99 LEU A CA 1
ATOM 781 C C . LEU A 1 99 ? -25.249 -5.184 32.468 1.00 89.50 99 LEU A C 1
ATOM 783 O O . LEU A 1 99 ? -25.743 -4.950 33.571 1.00 89.50 99 LEU A O 1
ATOM 787 N N . SER A 1 100 ? -25.996 -5.336 31.373 1.00 85.25 100 SER A N 1
ATOM 788 C CA . SER A 1 100 ? -27.458 -5.263 31.407 1.00 85.25 100 SER A CA 1
ATOM 789 C C . SER A 1 100 ? -28.063 -6.377 32.267 1.00 85.25 100 SER A C 1
ATOM 791 O O . SER A 1 100 ? -28.942 -6.114 33.089 1.00 85.25 100 SER A O 1
ATOM 793 N N . LYS A 1 101 ? -27.528 -7.598 32.154 1.00 89.25 101 LYS A N 1
ATOM 794 C CA . LYS A 1 101 ? -27.944 -8.746 32.960 1.00 89.25 101 LYS A CA 1
ATOM 795 C C . LYS A 1 101 ? -27.591 -8.549 34.432 1.00 89.25 101 LYS A C 1
ATOM 797 O O . LYS A 1 101 ? -28.449 -8.728 35.289 1.00 89.25 101 LYS A O 1
ATOM 802 N N . LEU A 1 102 ? -26.372 -8.089 34.715 1.00 89.25 102 LEU A N 1
ATOM 803 C CA . LEU A 1 102 ? -25.919 -7.811 36.076 1.00 89.25 102 LEU A CA 1
ATOM 804 C C . LEU A 1 102 ? -26.773 -6.730 36.751 1.00 89.25 102 LEU A C 1
ATOM 806 O O . LEU A 1 102 ? -27.128 -6.864 37.918 1.00 89.25 102 LEU A O 1
ATOM 810 N N . LYS A 1 103 ? -27.147 -5.676 36.018 1.00 89.19 103 LYS A N 1
ATOM 811 C CA . LYS A 1 103 ? -28.041 -4.625 36.522 1.00 89.19 103 LYS A CA 1
ATOM 812 C C . LYS A 1 103 ? -29.421 -5.177 36.885 1.00 89.19 103 LYS A C 1
ATOM 814 O O . LYS A 1 103 ? -29.996 -4.757 37.886 1.00 89.19 103 LYS A O 1
ATOM 819 N N . LEU A 1 104 ? -29.945 -6.108 36.089 1.00 88.94 104 LEU A N 1
ATOM 820 C CA . LEU A 1 104 ? -31.224 -6.763 36.358 1.00 88.94 104 LEU A CA 1
ATOM 821 C C . LEU A 1 104 ? -31.132 -7.654 37.604 1.00 88.94 104 LEU A C 1
ATOM 823 O O . LEU A 1 104 ? -32.000 -7.589 38.472 1.00 88.94 104 LEU A O 1
ATOM 827 N N . ASP A 1 105 ? -30.055 -8.427 37.731 1.00 87.88 105 ASP A N 1
ATOM 828 C CA . ASP A 1 105 ? -29.819 -9.272 38.903 1.00 87.88 105 ASP A CA 1
ATOM 829 C C . ASP A 1 105 ? -29.617 -8.434 40.177 1.00 87.88 105 ASP A C 1
ATOM 831 O O . ASP A 1 105 ? -30.169 -8.776 41.219 1.00 87.88 105 ASP A O 1
ATOM 835 N N . MET A 1 106 ? -28.936 -7.283 40.097 1.00 84.81 106 MET A N 1
ATOM 836 C CA . MET A 1 106 ? -28.848 -6.319 41.203 1.00 84.81 106 MET A CA 1
ATOM 837 C C . MET A 1 106 ? -30.211 -5.745 41.598 1.00 84.81 106 MET A C 1
ATOM 839 O O . MET A 1 106 ? -30.480 -5.590 42.787 1.00 84.81 106 MET A O 1
ATOM 843 N N . ALA A 1 107 ? -31.075 -5.431 40.629 1.00 85.69 107 ALA A N 1
ATOM 844 C CA . ALA A 1 107 ? -32.419 -4.934 40.917 1.00 85.69 107 ALA A CA 1
ATOM 845 C C . ALA A 1 107 ? -33.250 -5.983 41.674 1.00 85.69 107 ALA A C 1
ATOM 847 O O . ALA A 1 107 ? -33.850 -5.660 42.695 1.00 85.69 107 ALA A O 1
ATOM 848 N N . LYS A 1 108 ? -33.190 -7.252 41.249 1.00 85.56 108 LYS A N 1
ATOM 849 C CA . LYS A 1 108 ? -33.821 -8.370 41.968 1.00 85.56 108 LYS A CA 1
ATOM 850 C C . LYS A 1 108 ? -33.237 -8.574 43.361 1.00 85.56 108 LYS A C 1
ATOM 852 O O . LYS A 1 108 ? -33.973 -8.836 44.303 1.00 85.56 108 LYS A O 1
ATOM 857 N N . LEU A 1 109 ? -31.917 -8.459 43.505 1.00 85.31 109 LEU A N 1
ATOM 858 C CA . LEU A 1 109 ? -31.262 -8.595 44.804 1.00 85.31 109 LEU A CA 1
ATOM 859 C C . LEU A 1 109 ? -31.711 -7.492 45.770 1.00 85.31 109 LEU A C 1
ATOM 861 O O . LEU A 1 109 ? -31.927 -7.767 46.944 1.00 85.31 109 LEU A O 1
ATOM 865 N N . LYS A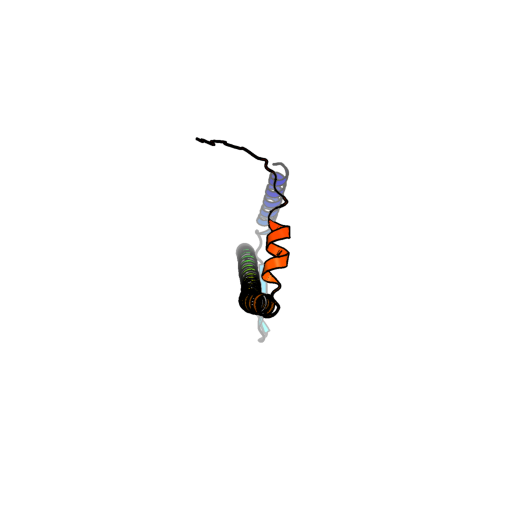 1 110 ? -31.917 -6.273 45.260 1.00 85.25 110 LYS A N 1
ATOM 866 C CA . LYS A 1 110 ? -32.457 -5.148 46.027 1.00 85.25 110 LYS A CA 1
ATOM 867 C C . LYS A 1 110 ? -33.918 -5.368 46.429 1.00 85.25 110 LYS A C 1
ATOM 869 O O . LYS A 1 110 ? -34.275 -5.087 47.566 1.00 85.25 110 LYS A O 1
ATOM 874 N N . GLU A 1 111 ? -34.748 -5.912 45.540 1.00 81.94 111 GLU A N 1
ATOM 875 C CA . GLU A 1 111 ? -36.123 -6.312 45.881 1.00 81.94 111 GLU A CA 1
ATOM 876 C C . GLU A 1 111 ? -36.141 -7.401 46.963 1.00 81.94 111 GLU A C 1
ATOM 878 O O . GLU A 1 111 ? -36.943 -7.340 47.895 1.00 81.94 111 GLU A O 1
ATOM 883 N N . PHE A 1 112 ? -35.224 -8.373 46.894 1.00 81.81 112 PHE A N 1
ATOM 884 C CA . PHE A 1 112 ? -35.073 -9.383 47.942 1.00 81.81 112 PHE A CA 1
ATOM 885 C C . PHE A 1 112 ? -34.571 -8.796 49.260 1.00 81.81 112 PHE A C 1
ATOM 887 O O . PHE A 1 112 ? -35.064 -9.190 50.313 1.00 81.81 112 PHE A O 1
ATOM 894 N N . GLU A 1 113 ? -33.626 -7.860 49.227 1.00 82.06 113 GLU A N 1
ATOM 895 C CA . GLU A 1 113 ? -33.162 -7.146 50.417 1.00 82.06 113 GLU A CA 1
ATOM 896 C C . GLU A 1 113 ? -34.308 -6.367 51.072 1.00 82.06 113 GLU A C 1
ATOM 898 O O . GLU A 1 113 ? -34.507 -6.462 52.281 1.00 82.06 113 GLU A O 1
ATOM 903 N N . GLU A 1 114 ? -35.105 -5.645 50.286 1.00 79.69 114 GLU A N 1
ATOM 904 C CA . GLU A 1 114 ? -36.252 -4.883 50.777 1.00 79.69 114 GLU A CA 1
ATOM 905 C C . GLU A 1 114 ? -37.342 -5.803 51.342 1.00 79.69 114 GLU A C 1
ATOM 907 O O . GLU A 1 114 ? -37.884 -5.538 52.417 1.00 79.69 114 GLU A O 1
ATOM 912 N N . SER A 1 115 ? -37.589 -6.941 50.690 1.00 73.44 115 SER A N 1
ATOM 913 C CA . SER A 1 115 ? -38.503 -7.976 51.178 1.00 73.44 115 SER A CA 1
ATOM 914 C C . SER A 1 115 ? -38.007 -8.617 52.482 1.00 73.44 115 SER A C 1
ATOM 916 O O . SER 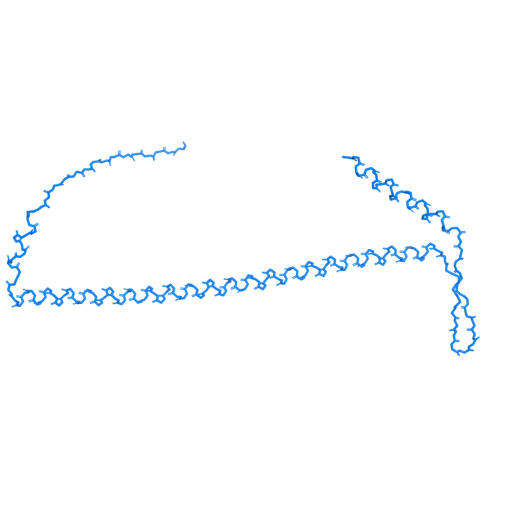A 1 115 ? -38.768 -8.731 53.442 1.00 73.44 115 SER A O 1
ATOM 918 N N . LEU A 1 116 ? -36.716 -8.951 52.588 1.00 73.62 116 LEU A N 1
ATOM 919 C CA . LEU A 1 116 ? -36.112 -9.461 53.825 1.00 73.62 116 LEU A CA 1
ATOM 920 C C . LEU A 1 116 ? -36.133 -8.419 54.940 1.00 73.62 116 LEU A C 1
ATOM 922 O O . LEU A 1 116 ? -36.390 -8.757 56.091 1.00 73.62 116 LEU A O 1
ATOM 926 N N . ARG A 1 117 ? -35.910 -7.147 54.616 1.00 70.19 117 ARG A N 1
ATOM 927 C CA . ARG A 1 117 ? -35.963 -6.041 55.570 1.00 70.19 117 ARG A CA 1
ATOM 928 C C . ARG A 1 117 ? -37.382 -5.792 56.089 1.00 70.19 117 ARG A C 1
ATOM 930 O O . ARG A 1 117 ? -37.536 -5.474 57.269 1.00 70.19 117 ARG A O 1
ATOM 937 N N . GLN A 1 118 ? -38.405 -5.965 55.250 1.00 68.88 118 GLN A N 1
ATOM 938 C CA . GLN A 1 118 ? -39.814 -5.936 55.660 1.00 68.88 118 GLN A CA 1
ATOM 939 C C . GLN A 1 118 ? -40.167 -7.127 56.562 1.00 68.88 118 GLN A C 1
ATOM 941 O O . GLN A 1 118 ? -40.784 -6.935 57.607 1.00 68.88 118 GLN A O 1
ATOM 946 N N . VAL A 1 119 ? -39.725 -8.339 56.211 1.00 66.00 119 VAL A N 1
ATOM 947 C CA . VAL A 1 119 ? -39.973 -9.564 56.996 1.00 66.00 119 VAL A CA 1
ATOM 948 C C . VAL A 1 119 ? -39.208 -9.563 58.326 1.00 66.00 119 VAL A C 1
ATOM 950 O O . VAL A 1 119 ? -39.728 -10.035 59.333 1.00 66.00 119 VAL A O 1
ATOM 953 N N . ALA A 1 120 ? -38.005 -8.986 58.365 1.00 66.94 120 ALA A N 1
ATOM 954 C CA . ALA A 1 120 ? -37.196 -8.839 59.576 1.00 66.94 120 ALA A CA 1
ATOM 955 C C . ALA A 1 120 ? -37.608 -7.640 60.459 1.00 66.94 120 ALA A C 1
ATOM 957 O O . ALA A 1 120 ? -36.993 -7.419 61.500 1.00 66.94 120 ALA A O 1
ATOM 958 N N . GLY A 1 121 ? -38.613 -6.843 60.062 1.00 57.16 121 GLY A N 1
ATOM 959 C CA . GLY A 1 121 ? -39.090 -5.686 60.836 1.00 57.16 121 GLY A CA 1
ATOM 960 C C . GLY A 1 121 ? -38.092 -4.519 60.942 1.00 57.16 121 GLY A C 1
ATOM 961 O O . GLY A 1 121 ? -38.267 -3.625 61.765 1.00 57.16 121 GLY A O 1
ATOM 962 N N . LEU A 1 122 ? -37.047 -4.500 60.108 1.00 53.88 122 LEU A N 1
ATOM 963 C CA . LEU A 1 122 ? -35.955 -3.514 60.122 1.00 53.88 122 LEU A CA 1
ATOM 964 C C . LEU A 1 122 ? -36.301 -2.194 59.406 1.00 53.88 122 LEU A C 1
ATOM 966 O O . LEU A 1 122 ? -35.480 -1.275 59.384 1.00 53.88 122 LEU A O 1
ATOM 970 N N . SER A 1 123 ? -37.498 -2.065 58.820 1.00 53.03 123 SER A N 1
ATOM 971 C CA . SER A 1 123 ? -37.946 -0.829 58.156 1.00 53.03 123 SER A CA 1
ATOM 972 C C . SER A 1 123 ? -37.923 0.383 59.095 1.00 53.03 123 SER A C 1
ATOM 974 O O . SER A 1 123 ? -37.500 1.455 58.672 1.00 53.03 123 SER A O 1
ATOM 976 N N . VAL A 1 124 ? -38.241 0.179 60.376 1.00 52.44 124 VAL A N 1
ATOM 977 C CA . VAL A 1 124 ? -38.340 1.230 61.402 1.00 52.44 124 VAL A CA 1
ATOM 978 C C . VAL A 1 124 ? -36.971 1.794 61.817 1.00 52.44 124 VAL A C 1
ATOM 980 O O . VAL A 1 124 ? -36.868 2.954 62.205 1.00 52.44 124 VAL A O 1
ATOM 983 N N . ALA A 1 125 ? -35.889 1.018 61.702 1.00 50.59 125 ALA A N 1
ATOM 984 C CA . ALA A 1 125 ? -34.580 1.425 62.221 1.00 50.59 125 ALA A CA 1
ATOM 985 C C . ALA A 1 125 ? -33.801 2.385 61.302 1.00 50.59 125 ALA A C 1
ATOM 987 O O . ALA A 1 125 ? -32.945 3.117 61.792 1.00 50.59 125 ALA A O 1
ATOM 988 N N . SER A 1 126 ? -34.072 2.412 59.987 1.00 49.41 126 SER A N 1
ATOM 989 C CA . SER A 1 126 ? -33.309 3.263 59.050 1.00 49.41 126 SER A CA 1
ATOM 990 C C . SER A 1 126 ? -34.057 4.477 58.486 1.00 49.41 126 SER A C 1
ATOM 992 O O . SER A 1 126 ? -33.406 5.341 57.895 1.00 49.41 126 SER A O 1
ATOM 994 N N . GLU A 1 127 ? -35.358 4.638 58.752 1.00 52.22 127 GLU A N 1
ATOM 995 C CA . GLU A 1 127 ? -36.023 5.945 58.579 1.00 52.22 127 GLU A CA 1
ATOM 996 C C . GLU A 1 127 ? -35.439 6.998 59.541 1.00 52.22 127 GLU A C 1
ATOM 998 O O . GLU A 1 127 ? -35.230 8.145 59.155 1.00 52.22 127 GLU A O 1
ATOM 1003 N N . LEU A 1 128 ? -35.032 6.583 60.746 1.00 51.84 128 LEU A N 1
ATOM 1004 C CA . LEU A 1 128 ? -34.384 7.449 61.739 1.00 51.84 128 LEU A CA 1
ATOM 1005 C C . LEU A 1 128 ? -32.962 7.908 61.368 1.00 51.84 128 LEU A C 1
ATOM 1007 O O . LEU A 1 128 ? -32.511 8.922 61.886 1.00 51.84 128 LEU A O 1
ATOM 1011 N N . GLN A 1 129 ? -32.256 7.211 60.470 1.00 47.62 129 GLN A N 1
ATOM 1012 C CA . GLN A 1 129 ? -30.896 7.597 60.050 1.00 47.62 129 GLN A CA 1
ATOM 1013 C C . GLN A 1 129 ? -30.862 8.458 58.780 1.00 47.62 129 GLN A C 1
ATOM 1015 O O . GLN A 1 129 ? -29.859 9.115 58.518 1.00 47.62 129 GLN A O 1
ATOM 1020 N N . THR A 1 130 ? -31.941 8.485 57.990 1.00 45.56 130 THR A N 1
ATOM 1021 C CA . THR A 1 130 ? -31.967 9.212 56.704 1.00 45.56 130 THR A CA 1
ATOM 1022 C C . THR A 1 130 ? -32.482 10.653 56.850 1.00 45.56 130 THR A C 1
ATOM 1024 O O . THR A 1 130 ? -32.273 11.477 55.963 1.00 45.56 130 THR A O 1
ATOM 1027 N N . SER A 1 131 ? -33.111 10.995 57.982 1.00 43.62 131 SER A N 1
ATOM 1028 C CA . SER A 1 131 ? -33.629 12.346 58.256 1.00 43.62 131 SER A CA 1
ATOM 1029 C C . SER A 1 131 ? -32.591 13.352 58.771 1.00 43.62 131 SER A C 1
ATOM 1031 O O . SER A 1 131 ? -32.911 14.535 58.862 1.00 43.62 131 SER A O 1
ATOM 1033 N N . GLU A 1 132 ? -31.357 12.934 59.064 1.00 43.47 132 GLU A N 1
ATOM 1034 C CA . GLU A 1 132 ? -30.332 13.803 59.658 1.00 43.47 132 GLU A CA 1
ATOM 1035 C C . GLU A 1 132 ? -29.037 13.812 58.834 1.00 43.47 132 GLU A C 1
ATOM 1037 O O . GLU A 1 132 ? -28.016 13.289 59.256 1.00 43.47 132 GLU A O 1
ATOM 1042 N N . SER A 1 133 ? -29.078 14.385 57.626 1.00 35.62 133 SER A N 1
ATOM 1043 C CA . SER A 1 133 ? -27.924 15.081 57.025 1.00 35.62 133 SER A CA 1
ATOM 1044 C C . SER A 1 133 ? -28.314 15.743 55.697 1.00 35.62 133 SER A C 1
ATOM 1046 O O . SER A 1 133 ? -28.214 15.163 54.618 1.00 35.62 133 SER A O 1
ATOM 1048 N N . ALA A 1 134 ? -28.750 16.998 55.778 1.00 40.78 134 ALA A N 1
ATOM 1049 C CA . ALA A 1 134 ? -28.499 17.992 54.737 1.00 40.78 134 ALA A CA 1
ATOM 1050 C C . ALA A 1 134 ? -27.555 19.037 55.359 1.00 40.78 134 ALA A C 1
ATOM 1052 O O . ALA A 1 134 ? -27.688 19.310 56.555 1.00 40.78 134 ALA A O 1
ATOM 1053 N N . PRO A 1 135 ? -26.635 19.660 54.594 1.00 46.91 135 PRO A N 1
ATOM 1054 C CA . PRO A 1 135 ? -27.067 20.900 53.946 1.00 46.91 135 PRO A CA 1
ATOM 1055 C C . PRO A 1 135 ? -26.416 21.255 52.588 1.00 46.91 135 PRO A C 1
ATOM 1057 O O . PRO A 1 135 ? -25.248 21.005 52.318 1.00 46.91 135 PRO A O 1
ATOM 1060 N N . ALA A 1 136 ? -27.251 21.908 51.770 1.00 44.44 136 ALA A N 1
ATOM 1061 C CA . ALA A 1 136 ? -27.044 23.113 50.951 1.00 44.44 136 ALA A CA 1
ATOM 1062 C C . ALA A 1 136 ? -25.648 23.490 50.405 1.00 44.44 136 ALA A C 1
ATOM 1064 O O . ALA A 1 136 ? -24.736 23.761 51.175 1.00 44.44 136 ALA A O 1
ATOM 1065 N N . SER A 1 137 ? -25.567 23.754 49.089 1.00 37.31 137 SER A N 1
ATOM 1066 C CA . SER A 1 137 ? -25.000 24.989 48.489 1.00 37.31 137 SER A CA 1
ATOM 1067 C C . SER A 1 137 ? -24.899 24.860 46.958 1.00 37.31 137 SER A C 1
ATOM 1069 O O . SER A 1 137 ? -24.562 23.789 46.465 1.00 37.31 137 SER A O 1
ATOM 1071 N N . GLY A 1 138 ? -25.127 25.944 46.199 1.00 39.22 138 GLY A N 1
ATOM 1072 C CA . GLY A 1 138 ? -24.577 26.038 44.832 1.00 39.22 138 GLY A CA 1
ATOM 1073 C C . GLY A 1 138 ? -25.462 26.594 43.714 1.00 39.22 138 GLY A C 1
ATOM 1074 O O . GLY A 1 138 ? -25.673 25.945 42.699 1.00 39.22 138 GLY A O 1
ATOM 1075 N N . ARG A 1 139 ? -25.937 27.826 43.882 1.00 45.34 139 ARG A N 1
ATOM 1076 C CA . ARG A 1 139 ? -26.498 28.731 42.862 1.00 45.34 139 ARG A CA 1
ATOM 1077 C C . ARG A 1 139 ? -25.576 28.899 41.636 1.00 45.34 139 ARG A C 1
ATOM 1079 O O . ARG A 1 139 ? -24.390 29.152 41.811 1.00 45.34 139 ARG A O 1
ATOM 1086 N N . GLY A 1 140 ? -26.136 28.925 40.421 1.00 38.56 140 GLY A N 1
ATOM 1087 C CA . GLY A 1 140 ? -25.429 29.418 39.231 1.00 38.56 140 GLY A CA 1
ATOM 1088 C C . GLY A 1 140 ? -26.325 29.628 37.999 1.00 38.56 140 GLY A C 1
ATOM 1089 O O . GLY A 1 140 ? -26.845 28.652 37.467 1.00 38.56 140 GLY A O 1
ATOM 1090 N N . PRO A 1 141 ? -26.504 30.873 37.517 1.00 57.59 141 PRO A N 1
ATOM 1091 C CA . PRO A 1 141 ? -27.042 31.170 36.193 1.00 57.59 141 PRO A CA 1
ATOM 1092 C C . PRO A 1 141 ? -25.923 31.655 35.252 1.00 57.59 141 PRO A C 1
ATOM 1094 O O . PRO A 1 141 ? -25.187 32.571 35.610 1.00 57.59 141 PRO A O 1
ATOM 1097 N N . SER A 1 142 ? -25.829 31.152 34.018 1.00 44.38 142 SER A N 1
ATOM 1098 C CA . SER A 1 142 ? -25.123 31.891 32.955 1.00 44.38 142 SER A CA 1
ATOM 1099 C C . SER A 1 142 ? -25.539 31.489 31.538 1.00 44.38 142 SER A C 1
ATOM 1101 O O . SER A 1 142 ? -25.181 30.471 30.959 1.00 44.38 142 SER A O 1
ATOM 1103 N N . ARG A 1 143 ? -26.317 32.416 30.993 1.00 47.47 143 ARG A N 1
ATOM 1104 C CA . ARG A 1 143 ? -26.545 32.786 29.598 1.00 47.47 143 ARG A CA 1
ATOM 1105 C C . ARG A 1 143 ? -25.234 32.807 28.784 1.00 47.47 143 ARG A C 1
ATOM 1107 O O . ARG A 1 143 ? -24.297 33.495 29.174 1.00 47.47 143 ARG A O 1
ATOM 1114 N N . GLY A 1 144 ? -25.212 32.149 27.624 1.00 47.81 144 GLY A N 1
ATOM 1115 C CA . GLY A 1 144 ? -24.140 32.247 26.626 1.00 47.81 144 GLY A CA 1
ATOM 1116 C C . GLY A 1 144 ? -24.725 32.376 25.220 1.00 47.81 144 GLY A C 1
ATOM 1117 O O . GLY A 1 144 ? -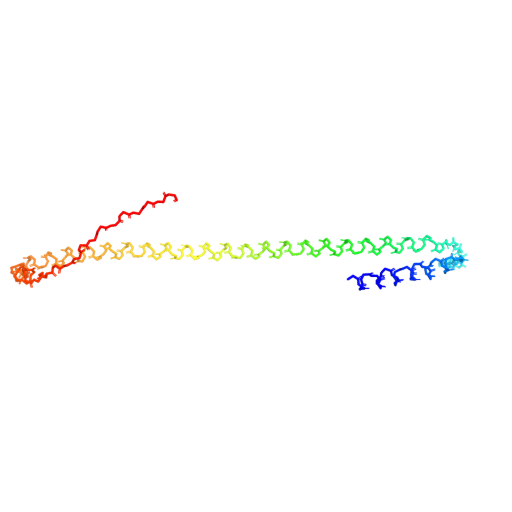25.356 31.452 24.721 1.00 47.81 144 GLY A O 1
ATOM 1118 N N . ARG A 1 145 ? -24.564 33.563 24.633 1.00 45.41 145 ARG A N 1
ATOM 1119 C CA . ARG A 1 145 ? -25.025 34.024 23.316 1.00 45.41 145 ARG A CA 1
ATOM 1120 C C . ARG A 1 145 ? -23.779 34.176 22.432 1.00 45.41 145 ARG A C 1
ATOM 1122 O O . ARG A 1 145 ? -22.846 34.835 22.873 1.00 45.41 145 ARG A O 1
ATOM 1129 N N . GLN A 1 146 ? -23.785 33.622 21.223 1.00 50.59 146 GLN A N 1
ATOM 1130 C CA . GLN A 1 146 ? -22.867 33.955 20.116 1.00 50.59 146 GLN A CA 1
ATOM 1131 C C . GLN A 1 146 ? -23.730 34.255 18.880 1.00 50.59 146 GLN A C 1
ATOM 1133 O O . GLN A 1 146 ? -24.815 33.677 18.753 1.00 50.59 146 GLN A O 1
ATOM 1138 N N . PRO A 1 147 ? -23.366 35.265 18.080 1.00 59.00 147 PRO A N 1
ATOM 1139 C CA . PRO A 1 147 ? -22.403 35.081 16.989 1.00 59.00 147 PRO A CA 1
ATOM 1140 C C . PRO A 1 147 ? -21.014 35.650 17.277 1.00 59.00 147 PRO A C 1
ATOM 1142 O O . PRO A 1 147 ? -20.923 36.642 18.035 1.00 59.00 147 PRO A O 1
#

Foldseek 3Di:
DVVVVVVVVVVVVCVVVVVVVQPDWDWDWDQDPVRDTDTDTDRPVVVVVVVVVVVVVVVVVVVVVVVVVVVVVVVVVVVVVVVVVVVVVVVVVVVVVVVVVVVVVVVVVVVVVVVVCVVVVVPVVCVVVVVPDDDDDDDDDDDDDDD

pLDDT: mean 73.47, std 16.21, range [35.62, 92.88]

Sequence (147 aa):
MQMLRRLFHGLWMLGSLIGAGFRGVITIMAFTEGGRTQQFYLSRRTIVLSCIVLLGLTAGSTVTLLNLVQGQYYFTRMQYLERENRAMTSLLQGQAEQLSKLKLDMAKLKEFEESLRQVAGLSVASELQTSESAPASGRGPSRGRQP

Mean predicted aligned error: 19.59 Å

Radius of gyration: 43.69 Å; Cα contacts (8 Å, |Δi|>4): 39; chains: 1; bounding box: 69×58×106 Å

Solvent-accessible surface area (backbone atoms only — not comparable to full-atom values): 8742 Å² total; per-residue (Å²): 117,70,70,60,54,52,52,52,49,52,52,48,51,50,52,46,56,51,58,68,66,48,83,50,76,46,74,47,76,45,78,44,99,82,77,51,74,48,77,44,82,45,56,43,61,59,56,49,53,50,49,53,52,50,51,52,52,50,53,54,49,52,53,53,50,51,52,52,52,48,52,52,50,54,50,54,53,49,53,51,52,53,50,52,51,52,51,54,51,52,51,53,50,53,50,51,54,51,51,53,52,50,53,51,53,50,51,52,51,49,53,50,51,53,50,49,32,58,76,68,63,50,62,71,70,54,60,73,63,70,76,72,78,82,82,88,86,84,89,85,88,82,90,85,86,80,135